Protein AF-A0A6H5KEP4-F1 (afdb_monomer_lite)

Radius of gyration: 16.28 Å; chains: 1; bounding box: 42×33×43 Å

pLDDT: mean 74.02, std 19.5, range [38.88, 93.69]

Sequence (76 aa):
MAGDTETSVSGMLFADDIVGMLFADDFVGMSDTPEGLQLQIDAAKKFTDKWRLSANVQKSAVMVCNENKEGQVEHR

Structure (mmCIF, N/CA/C/O backbone):
data_AF-A0A6H5KE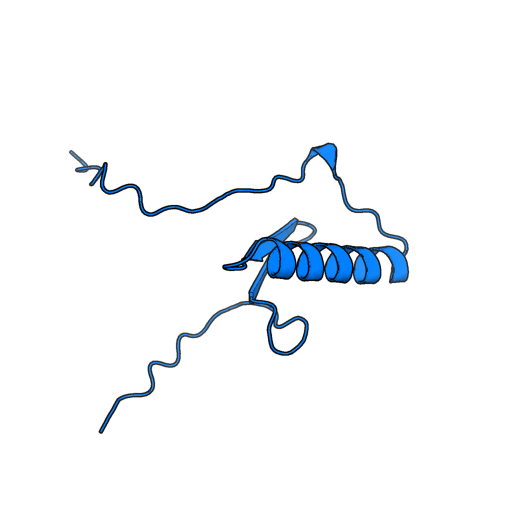P4-F1
#
_entry.id   AF-A0A6H5KEP4-F1
#
loop_
_atom_site.group_PDB
_atom_site.id
_atom_site.type_symbol
_atom_site.label_atom_id
_atom_site.label_alt_id
_atom_site.label_comp_id
_atom_site.label_asym_id
_atom_site.label_entity_id
_atom_site.label_seq_id
_atom_site.pdbx_PDB_ins_code
_atom_site.Cartn_x
_atom_site.Cartn_y
_atom_site.Cartn_z
_atom_site.occupancy
_atom_site.B_iso_or_equiv
_atom_site.auth_seq_id
_atom_site.auth_comp_id
_atom_site.auth_asym_id
_atom_site.auth_atom_id
_atom_site.pdbx_PDB_model_num
ATOM 1 N N . MET A 1 1 ? 0.633 -22.965 33.846 1.00 38.88 1 MET A N 1
ATOM 2 C CA . MET A 1 1 ? 1.303 -23.348 32.589 1.00 38.88 1 MET A CA 1
ATOM 3 C C . MET A 1 1 ? 0.430 -22.818 31.468 1.00 38.88 1 MET A C 1
ATOM 5 O O . MET A 1 1 ? -0.550 -23.463 31.126 1.00 38.88 1 MET A O 1
ATOM 9 N N . ALA A 1 2 ? 0.668 -21.576 31.048 1.00 40.03 2 ALA A N 1
ATOM 10 C CA . ALA A 1 2 ? -0.045 -20.992 29.918 1.00 40.03 2 ALA A CA 1
ATOM 11 C C . ALA A 1 2 ? 0.662 -21.501 28.661 1.00 40.03 2 ALA A C 1
ATOM 13 O O . ALA A 1 2 ? 1.876 -21.362 28.561 1.00 40.03 2 ALA A O 1
ATOM 14 N N . GLY A 1 3 ? -0.070 -22.217 27.811 1.00 41.94 3 GLY A N 1
ATOM 15 C CA . GLY A 1 3 ? 0.460 -22.735 26.560 1.00 41.94 3 GLY A CA 1
ATOM 16 C C . GLY A 1 3 ? 0.634 -21.586 25.583 1.00 41.94 3 GLY A C 1
ATOM 17 O O . GLY A 1 3 ? -0.340 -20.909 25.261 1.00 41.94 3 GLY A O 1
ATOM 18 N N . ASP A 1 4 ? 1.866 -21.382 25.140 1.00 40.25 4 ASP A N 1
ATOM 19 C CA . ASP A 1 4 ? 2.186 -20.522 24.014 1.00 40.25 4 ASP A CA 1
ATOM 20 C C . ASP A 1 4 ? 1.528 -21.129 22.769 1.00 40.25 4 ASP A C 1
ATOM 22 O O . ASP A 1 4 ? 1.982 -22.132 22.217 1.00 40.25 4 ASP A O 1
ATOM 26 N N . THR A 1 5 ? 0.391 -20.577 22.350 1.00 47.91 5 THR A N 1
ATOM 27 C CA . THR A 1 5 ? -0.161 -20.859 21.027 1.00 47.91 5 THR A CA 1
ATOM 28 C C . THR A 1 5 ? 0.719 -20.151 20.007 1.00 47.91 5 THR A C 1
ATOM 30 O O . THR A 1 5 ? 0.500 -18.980 19.693 1.00 47.91 5 THR A O 1
ATOM 33 N N . GLU A 1 6 ? 1.729 -20.863 19.504 1.00 46.81 6 GLU A N 1
ATOM 34 C CA . GLU A 1 6 ? 2.436 -20.507 18.275 1.00 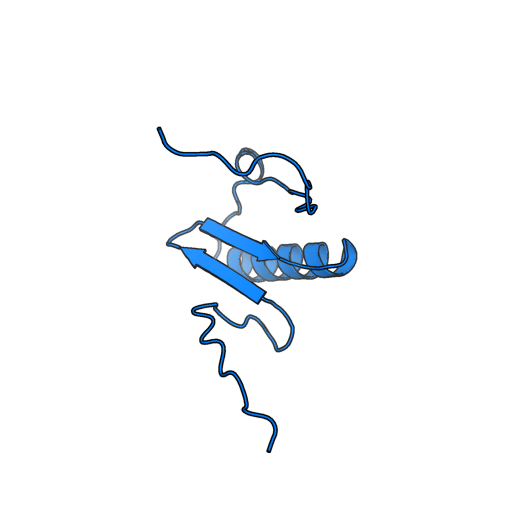46.81 6 GLU A CA 1
ATOM 35 C C . GLU A 1 6 ? 1.424 -20.505 17.127 1.00 46.81 6 GLU A C 1
ATOM 37 O O . GLU A 1 6 ? 1.155 -21.512 16.469 1.00 46.81 6 GLU A O 1
ATOM 42 N N . THR A 1 7 ? 0.811 -19.348 16.904 1.00 44.81 7 THR A N 1
ATOM 43 C CA . THR A 1 7 ? 0.020 -19.112 15.704 1.00 44.81 7 THR A CA 1
ATOM 44 C C . THR A 1 7 ? 1.032 -18.905 14.587 1.00 44.81 7 THR A C 1
ATOM 46 O O . THR A 1 7 ? 1.614 -17.830 14.459 1.00 44.81 7 THR A O 1
ATOM 49 N N . SER A 1 8 ? 1.313 -19.962 13.823 1.00 39.94 8 SER A N 1
ATOM 50 C CA . SER A 1 8 ? 2.136 -19.875 12.618 1.00 39.94 8 SER A CA 1
ATOM 51 C C . SER A 1 8 ? 1.410 -18.994 11.601 1.00 39.94 8 SER A C 1
ATOM 53 O O . SER A 1 8 ? 0.574 -19.453 10.825 1.00 39.94 8 SER A O 1
ATOM 55 N N . VAL A 1 9 ? 1.684 -17.693 11.650 1.00 44.50 9 VAL A N 1
ATOM 56 C CA . VAL A 1 9 ? 1.280 -16.762 10.605 1.00 44.50 9 VAL A CA 1
ATOM 57 C C . VAL A 1 9 ? 2.266 -16.928 9.457 1.00 44.50 9 VAL A C 1
ATOM 59 O O . VAL A 1 9 ? 3.433 -16.556 9.550 1.00 44.50 9 VAL A O 1
ATOM 62 N N . SER A 1 10 ? 1.809 -17.521 8.353 1.00 42.56 10 SER A N 1
ATOM 63 C CA . SER A 1 10 ? 2.517 -17.452 7.071 1.00 42.56 10 SER A CA 1
ATOM 64 C C . SER A 1 10 ? 2.337 -16.035 6.511 1.00 42.56 10 SER A C 1
ATOM 66 O O . SER A 1 10 ? 1.577 -15.797 5.579 1.00 42.56 10 SER A O 1
ATOM 68 N N . GLY A 1 11 ? 2.951 -15.064 7.184 1.00 46.59 11 GLY A N 1
ATOM 69 C CA . GLY A 1 11 ? 2.916 -13.644 6.860 1.00 46.59 11 GLY A CA 1
ATOM 70 C C . GLY A 1 11 ? 4.338 -13.101 6.849 1.00 46.59 11 GLY A C 1
ATOM 71 O O . GLY A 1 11 ? 5.169 -13.476 7.675 1.00 46.59 11 GLY A O 1
ATOM 72 N N . MET A 1 12 ? 4.647 -12.256 5.873 1.00 48.25 12 MET A N 1
ATOM 73 C CA . MET A 1 12 ? 5.971 -11.657 5.742 1.00 48.25 12 MET A CA 1
ATOM 74 C C . MET A 1 12 ? 6.058 -10.460 6.698 1.00 48.25 12 MET A C 1
ATOM 76 O O . MET A 1 12 ? 5.342 -9.482 6.510 1.00 48.25 12 MET A O 1
ATOM 80 N N . LEU A 1 13 ? 6.909 -10.540 7.728 1.00 44.78 13 LEU A N 1
ATOM 81 C CA . LEU A 1 13 ? 7.139 -9.440 8.673 1.00 44.78 13 LEU A CA 1
ATOM 82 C C . LEU A 1 13 ? 7.954 -8.333 7.984 1.00 44.78 13 LEU A C 1
ATOM 84 O O . LEU A 1 13 ? 9.153 -8.491 7.738 1.00 44.78 13 LEU A O 1
ATOM 88 N N . PHE A 1 14 ? 7.316 -7.210 7.655 1.00 47.94 14 PHE A N 1
ATOM 89 C CA . PHE A 1 14 ? 7.998 -6.016 7.146 1.00 47.94 14 PHE A CA 1
ATOM 90 C C . PHE A 1 14 ? 8.293 -5.057 8.298 1.00 47.94 14 PHE A C 1
ATOM 92 O O . PHE A 1 14 ? 7.505 -4.164 8.557 1.00 47.94 14 PHE A O 1
ATOM 99 N N . ALA A 1 15 ? 9.437 -5.214 8.970 1.00 44.44 15 ALA A N 1
ATOM 100 C CA . ALA A 1 15 ? 9.713 -4.539 10.248 1.00 44.44 15 ALA A CA 1
ATOM 101 C C . ALA A 1 15 ? 8.708 -4.952 11.346 1.00 44.44 15 ALA A C 1
ATOM 103 O O . ALA A 1 15 ? 7.600 -5.391 11.051 1.00 44.44 15 ALA A O 1
ATOM 104 N N . ASP A 1 16 ? 9.130 -4.887 12.605 1.00 55.06 16 ASP A N 1
ATOM 105 C CA . ASP A 1 16 ? 8.549 -5.605 13.752 1.00 55.06 16 ASP A CA 1
ATOM 106 C C . ASP A 1 16 ? 7.020 -5.492 13.992 1.00 55.06 16 ASP A C 1
ATOM 108 O O . ASP A 1 16 ? 6.494 -6.290 14.759 1.00 55.06 16 ASP A O 1
ATOM 112 N N . ASP A 1 17 ? 6.286 -4.612 13.296 1.00 57.94 17 ASP A N 1
ATOM 113 C CA . ASP A 1 17 ? 4.852 -4.347 13.517 1.00 57.94 17 ASP A CA 1
ATOM 114 C C . ASP A 1 17 ? 3.954 -4.439 12.259 1.00 57.94 17 ASP A C 1
ATOM 116 O O . ASP A 1 17 ? 2.782 -4.054 12.301 1.00 57.94 17 ASP A O 1
ATOM 120 N N . ILE A 1 18 ? 4.456 -4.922 11.113 1.00 63.16 18 ILE A N 1
ATOM 121 C CA . ILE A 1 18 ? 3.623 -5.074 9.903 1.00 63.16 18 ILE A CA 1
ATOM 122 C C . ILE A 1 18 ? 3.161 -6.524 9.751 1.00 63.16 18 ILE A C 1
ATOM 124 O O . ILE A 1 18 ? 3.925 -7.396 9.333 1.00 63.16 18 ILE A O 1
ATOM 128 N N . VAL A 1 19 ? 1.877 -6.761 10.035 1.00 72.69 19 VAL A N 1
ATOM 129 C CA . VAL A 1 19 ? 1.188 -8.022 9.735 1.00 72.69 19 VAL A CA 1
ATOM 130 C C . VAL A 1 19 ? 0.516 -7.901 8.370 1.00 72.69 19 VAL A C 1
ATOM 132 O O . VAL A 1 19 ? -0.382 -7.082 8.168 1.00 72.69 19 VAL A O 1
ATOM 135 N N . GLY A 1 20 ? 0.944 -8.731 7.419 1.00 77.19 20 GLY A N 1
ATOM 136 C CA . GLY A 1 20 ? 0.396 -8.720 6.069 1.00 77.19 20 GLY A CA 1
ATOM 137 C C . GLY A 1 20 ? 0.622 -10.017 5.304 1.00 77.19 20 GLY A C 1
ATOM 138 O O . GLY A 1 20 ? 1.466 -10.846 5.657 1.00 77.19 20 GLY A O 1
ATOM 139 N N . MET A 1 21 ? -0.156 -10.181 4.238 1.00 84.88 21 MET A N 1
ATOM 140 C CA . MET A 1 21 ? -0.044 -11.285 3.291 1.00 84.88 21 MET A CA 1
ATOM 141 C C . MET A 1 21 ? 0.487 -10.764 1.959 1.00 84.88 21 MET A C 1
ATOM 143 O O . MET A 1 21 ? 0.099 -9.692 1.492 1.00 84.88 21 MET A O 1
ATOM 147 N N . LEU A 1 22 ? 1.361 -11.550 1.342 1.00 86.81 22 LEU A N 1
ATOM 148 C CA . LEU A 1 22 ? 1.865 -11.307 -0.001 1.00 86.81 22 LEU A CA 1
ATOM 149 C C . LEU A 1 22 ? 1.608 -12.528 -0.864 1.00 86.81 22 LEU A C 1
ATOM 151 O O . LEU A 1 22 ? 1.958 -13.647 -0.482 1.00 86.81 22 LEU A O 1
ATOM 155 N N . PHE A 1 23 ? 1.056 -12.298 -2.046 1.00 86.25 23 PHE A N 1
ATOM 156 C CA . PHE A 1 23 ? 0.910 -13.328 -3.056 1.00 86.25 23 PHE A CA 1
ATOM 157 C C . PHE A 1 23 ? 1.215 -12.739 -4.429 1.00 86.25 23 PHE A C 1
ATOM 159 O O . PHE A 1 23 ? 0.491 -11.878 -4.911 1.00 86.25 23 PHE A O 1
ATOM 166 N N . ALA A 1 24 ? 2.293 -13.212 -5.061 1.00 89.38 24 ALA A N 1
ATOM 167 C CA . ALA A 1 24 ? 2.813 -12.635 -6.302 1.00 89.38 24 ALA A CA 1
ATOM 168 C C . ALA A 1 24 ? 3.018 -11.107 -6.186 1.00 89.38 24 ALA A C 1
ATOM 170 O O . ALA A 1 24 ? 3.866 -10.676 -5.403 1.00 89.38 24 ALA A O 1
ATOM 171 N N . ASP A 1 25 ? 2.287 -10.309 -6.966 1.00 89.06 25 ASP A N 1
ATOM 172 C CA . ASP A 1 25 ? 2.299 -8.843 -6.945 1.00 89.06 25 ASP A CA 1
ATOM 173 C C . ASP A 1 25 ? 1.239 -8.216 -6.022 1.00 89.06 25 ASP A C 1
ATOM 175 O O . ASP A 1 25 ? 1.295 -7.009 -5.770 1.00 89.06 25 ASP A O 1
ATOM 179 N N . ASP A 1 26 ? 0.325 -9.016 -5.470 1.00 89.19 26 ASP A N 1
ATOM 180 C CA . ASP A 1 26 ? -0.715 -8.546 -4.561 1.00 89.19 26 ASP A CA 1
ATOM 181 C C . ASP A 1 26 ? -0.216 -8.499 -3.106 1.00 89.19 26 ASP A C 1
ATOM 183 O O . ASP A 1 26 ? 0.339 -9.463 -2.566 1.00 89.19 26 ASP A O 1
ATOM 187 N N . PHE A 1 27 ? -0.461 -7.360 -2.451 1.00 88.62 27 PHE A N 1
ATOM 188 C CA . PHE A 1 27 ? -0.162 -7.111 -1.041 1.00 88.62 27 PHE A CA 1
ATOM 189 C C . PHE A 1 27 ? -1.430 -6.768 -0.268 1.00 88.62 27 PHE A C 1
ATOM 191 O O . PHE A 1 27 ? -2.206 -5.904 -0.680 1.00 88.62 27 PHE A O 1
ATOM 198 N N . VAL A 1 28 ? -1.594 -7.405 0.890 1.00 90.88 28 VAL A N 1
ATOM 199 C CA . VAL A 1 28 ? -2.662 -7.118 1.848 1.00 90.88 28 VAL A CA 1
ATOM 200 C C . VAL A 1 28 ? -2.030 -6.787 3.195 1.00 90.88 28 VAL A C 1
ATOM 202 O O . VAL A 1 28 ? -1.412 -7.649 3.816 1.00 90.88 28 VAL A O 1
ATOM 205 N N . GLY A 1 29 ? -2.198 -5.543 3.643 1.00 90.44 29 GLY A N 1
ATOM 206 C CA . GLY A 1 29 ? -1.798 -5.077 4.972 1.00 90.44 29 GLY A CA 1
ATOM 207 C C . GLY A 1 29 ? -2.999 -4.953 5.908 1.00 90.44 29 GLY A C 1
ATOM 208 O O . GLY A 1 29 ? -4.090 -4.587 5.467 1.00 90.44 29 GLY A O 1
ATOM 209 N N . MET A 1 30 ? -2.809 -5.269 7.188 1.00 90.06 30 MET A N 1
ATOM 210 C CA . MET A 1 30 ? -3.842 -5.161 8.223 1.00 90.06 30 MET A CA 1
ATOM 211 C C . MET A 1 30 ? -3.328 -4.324 9.391 1.00 90.06 30 MET A C 1
ATOM 213 O O . MET A 1 30 ? -2.191 -4.487 9.832 1.00 90.06 30 MET A O 1
ATOM 217 N N . SER A 1 31 ? -4.165 -3.421 9.899 1.00 88.62 31 SER A N 1
ATOM 218 C CA . SER A 1 31 ? -3.861 -2.615 11.081 1.00 88.62 31 SER A CA 1
ATOM 219 C C . SER A 1 31 ? -5.141 -2.218 11.809 1.00 88.62 31 SER A C 1
ATOM 221 O O . SER A 1 31 ? -6.164 -1.975 11.169 1.00 88.62 31 SER A O 1
ATOM 223 N N . ASP A 1 32 ? -5.061 -2.113 13.135 1.00 88.88 32 ASP A N 1
ATOM 224 C CA . ASP A 1 32 ? -6.171 -1.675 13.989 1.00 88.88 32 ASP A CA 1
ATOM 225 C C . ASP A 1 32 ? -6.400 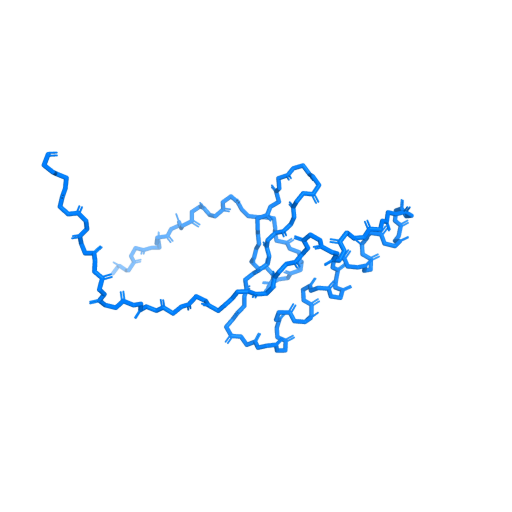-0.157 13.930 1.00 88.88 32 ASP A C 1
ATOM 227 O O . ASP A 1 32 ? -7.446 0.335 14.356 1.00 88.88 32 ASP A O 1
ATOM 231 N N . THR A 1 33 ? -5.429 0.602 13.407 1.00 89.06 33 THR A N 1
ATOM 232 C CA . THR A 1 33 ? -5.512 2.060 13.287 1.00 89.06 33 THR A CA 1
ATOM 233 C C . THR A 1 33 ? -5.315 2.523 11.841 1.00 89.06 33 THR A C 1
ATOM 235 O O . THR A 1 33 ? -4.526 1.933 11.093 1.00 89.06 33 THR A O 1
ATOM 238 N N . PRO A 1 34 ? -5.991 3.608 11.418 1.00 88.88 34 PRO A N 1
ATOM 239 C CA . PRO A 1 34 ? -5.759 4.213 10.107 1.00 88.88 34 PRO A CA 1
ATOM 240 C C . PRO A 1 34 ? -4.300 4.639 9.898 1.00 88.88 34 PRO A C 1
ATOM 242 O O . PRO A 1 34 ? -3.757 4.483 8.804 1.00 88.88 34 PRO A O 1
ATOM 245 N N . GLU A 1 35 ? -3.648 5.148 10.946 1.00 90.88 35 GLU A N 1
ATOM 246 C CA . GLU A 1 35 ? -2.253 5.590 10.908 1.00 90.88 35 GLU A CA 1
ATOM 247 C C . GLU A 1 35 ? -1.302 4.411 10.684 1.00 90.88 35 GLU A C 1
ATOM 249 O O . GLU A 1 35 ? -0.369 4.508 9.883 1.00 90.88 35 GLU A O 1
ATOM 254 N N . GLY A 1 36 ? -1.563 3.280 11.345 1.00 89.25 36 GLY A N 1
ATOM 255 C CA . GLY A 1 36 ? -0.807 2.051 11.143 1.00 89.25 36 GLY A CA 1
ATOM 256 C C . GLY A 1 36 ? -0.975 1.509 9.724 1.00 89.25 36 GLY A C 1
ATOM 257 O O . GLY A 1 36 ? 0.014 1.146 9.088 1.00 89.25 36 GLY A O 1
ATOM 258 N N . LEU A 1 37 ? -2.193 1.543 9.172 1.00 89.50 37 LEU A N 1
ATOM 259 C CA . LEU A 1 37 ? -2.435 1.140 7.784 1.00 89.50 37 LEU A CA 1
ATOM 260 C C . LEU A 1 37 ? -1.695 2.047 6.786 1.00 89.50 37 LEU A C 1
ATOM 262 O O . LEU A 1 37 ? -1.094 1.554 5.829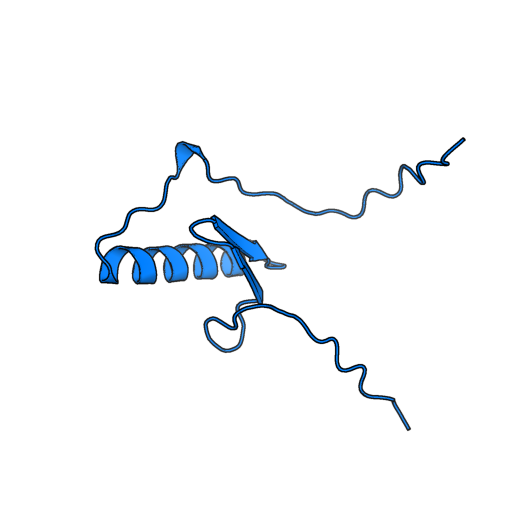 1.00 89.50 37 LEU A O 1
ATOM 266 N N . GLN A 1 38 ? -1.680 3.362 7.017 1.00 90.75 38 GLN A N 1
ATOM 267 C CA . GLN A 1 38 ? -0.958 4.299 6.154 1.00 90.75 38 GLN A CA 1
ATOM 268 C C . GLN A 1 38 ? 0.559 4.066 6.191 1.00 90.75 38 GLN A C 1
ATOM 270 O O . GLN A 1 38 ? 1.200 4.079 5.140 1.00 90.75 38 GLN A O 1
ATOM 275 N N . LEU A 1 39 ? 1.130 3.776 7.366 1.00 90.38 39 LEU A N 1
ATOM 276 C CA . LEU A 1 39 ? 2.546 3.408 7.496 1.00 90.38 39 LEU A CA 1
ATOM 277 C C . LEU A 1 39 ? 2.896 2.172 6.652 1.00 90.38 39 LEU A C 1
ATOM 279 O O . LEU A 1 39 ? 3.948 2.143 6.008 1.00 90.38 39 LEU A O 1
ATOM 283 N N . GLN A 1 40 ? 2.007 1.175 6.604 1.00 88.94 40 GLN A N 1
ATOM 284 C CA . GLN A 1 40 ? 2.192 -0.017 5.769 1.00 88.94 40 GLN A CA 1
ATOM 285 C C . GLN A 1 40 ? 2.132 0.310 4.272 1.00 88.94 40 GLN A C 1
ATOM 287 O O . GLN A 1 40 ? 2.973 -0.163 3.502 1.00 88.94 40 GLN A O 1
ATOM 292 N N . ILE A 1 41 ? 1.184 1.155 3.855 1.00 89.19 41 ILE A N 1
ATOM 293 C CA . ILE A 1 41 ? 1.076 1.628 2.466 1.00 89.19 41 ILE A CA 1
ATOM 294 C C . ILE A 1 41 ? 2.346 2.387 2.054 1.00 89.19 41 ILE A C 1
ATOM 296 O O . ILE A 1 41 ? 2.897 2.140 0.978 1.00 89.19 41 ILE A O 1
ATOM 300 N N . ASP A 1 42 ? 2.852 3.269 2.916 1.00 90.19 42 ASP A N 1
ATOM 301 C CA . ASP A 1 42 ? 4.062 4.051 2.655 1.00 90.19 42 ASP A CA 1
ATOM 302 C C . ASP A 1 42 ? 5.310 3.159 2.570 1.00 90.19 42 ASP A C 1
ATOM 304 O O . ASP A 1 42 ? 6.173 3.366 1.708 1.00 90.19 42 ASP A O 1
ATOM 308 N N . ALA A 1 43 ? 5.397 2.125 3.412 1.00 87.19 43 ALA A N 1
ATOM 309 C CA . ALA A 1 43 ? 6.461 1.128 3.353 1.00 87.19 43 ALA A CA 1
ATOM 310 C C . ALA A 1 43 ? 6.419 0.326 2.039 1.00 87.19 43 ALA A C 1
ATOM 312 O O . ALA A 1 43 ? 7.453 0.187 1.374 1.00 87.19 43 ALA A O 1
ATOM 313 N N . ALA A 1 44 ? 5.236 -0.138 1.622 1.00 87.19 44 ALA A N 1
ATOM 314 C CA . ALA A 1 44 ? 5.042 -0.848 0.356 1.00 87.19 44 ALA A CA 1
ATOM 315 C C . ALA A 1 44 ? 5.389 0.039 -0.851 1.00 87.19 44 ALA A C 1
ATOM 317 O O . ALA A 1 44 ? 6.067 -0.398 -1.789 1.00 87.19 44 ALA A O 1
ATOM 318 N N . LYS A 1 45 ? 5.013 1.320 -0.806 1.00 89.19 45 LYS A N 1
ATOM 319 C CA . LYS A 1 45 ? 5.390 2.308 -1.821 1.00 89.19 45 LYS A CA 1
ATOM 320 C C . LYS A 1 45 ? 6.903 2.508 -1.887 1.00 89.19 45 LYS A C 1
ATOM 322 O O . LYS A 1 45 ? 7.495 2.376 -2.951 1.00 89.19 45 LYS A O 1
ATOM 327 N N . LYS A 1 46 ? 7.561 2.729 -0.748 1.00 89.62 46 LYS A N 1
ATOM 328 C CA . LYS A 1 46 ? 9.024 2.872 -0.688 1.00 89.62 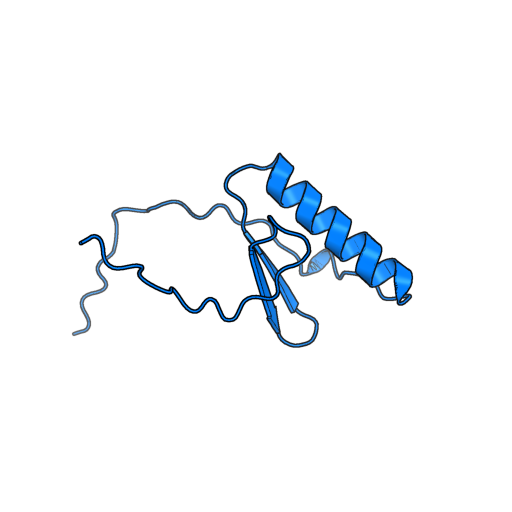46 LYS A CA 1
ATOM 329 C C . LYS A 1 46 ? 9.745 1.631 -1.223 1.00 89.62 46 LYS A C 1
ATOM 331 O O . LYS A 1 46 ? 10.778 1.752 -1.885 1.00 89.62 46 LYS A O 1
ATOM 336 N N . PHE A 1 47 ? 9.221 0.440 -0.929 1.00 86.62 47 PHE A N 1
ATOM 337 C CA . PHE A 1 47 ? 9.764 -0.811 -1.449 1.00 86.62 47 PHE A CA 1
ATOM 338 C C . PHE A 1 47 ? 9.598 -0.903 -2.969 1.00 86.62 47 PHE A C 1
ATOM 340 O O . PHE A 1 47 ? 10.579 -1.144 -3.669 1.00 86.62 47 PHE A O 1
ATOM 347 N N . THR A 1 48 ? 8.397 -0.663 -3.494 1.00 89.81 48 THR A N 1
ATOM 348 C CA . THR A 1 48 ? 8.134 -0.708 -4.942 1.00 89.81 48 THR A CA 1
ATOM 349 C C . THR A 1 48 ? 8.942 0.343 -5.709 1.00 89.81 48 THR A C 1
ATOM 351 O O . THR A 1 48 ? 9.601 -0.011 -6.689 1.00 89.81 48 THR A O 1
ATOM 354 N N . ASP A 1 49 ? 9.032 1.575 -5.202 1.00 90.44 49 ASP A N 1
ATOM 355 C CA . ASP A 1 49 ? 9.841 2.655 -5.783 1.00 90.44 49 ASP A CA 1
ATOM 356 C C . ASP A 1 49 ? 11.328 2.270 -5.885 1.00 90.44 49 ASP A C 1
ATOM 358 O O . ASP A 1 49 ? 11.970 2.499 -6.916 1.00 90.44 49 ASP A O 1
ATOM 362 N N . LYS A 1 50 ? 11.885 1.618 -4.849 1.00 92.44 50 LYS A N 1
ATOM 363 C CA . LYS A 1 50 ? 13.277 1.127 -4.851 1.00 92.44 50 LYS A CA 1
ATOM 364 C C . LYS A 1 50 ? 13.548 0.177 -6.020 1.00 92.44 50 LYS A C 1
ATOM 366 O O . LYS A 1 50 ? 14.642 0.197 -6.586 1.00 92.44 50 LYS A O 1
ATOM 371 N N . TRP A 1 51 ? 12.562 -0.635 -6.385 1.00 91.50 51 TRP A N 1
ATOM 372 C CA . TRP A 1 51 ? 12.653 -1.605 -7.475 1.00 91.50 51 TRP A CA 1
ATOM 373 C C . TRP A 1 51 ? 12.110 -1.075 -8.806 1.00 91.50 51 TRP A C 1
ATOM 375 O O . TRP A 1 51 ? 12.027 -1.837 -9.767 1.00 91.50 51 TRP A O 1
ATOM 385 N N . ARG A 1 52 ? 11.791 0.227 -8.893 1.00 93.69 52 ARG A N 1
ATOM 386 C CA . ARG A 1 52 ? 11.172 0.866 -10.071 1.00 93.69 52 ARG A CA 1
ATOM 387 C C . ARG A 1 52 ? 9.847 0.208 -10.474 1.00 93.69 52 ARG A C 1
ATOM 389 O O . ARG A 1 52 ? 9.497 0.180 -11.652 1.00 93.69 52 ARG A O 1
ATOM 396 N N . LEU A 1 53 ? 9.134 -0.334 -9.492 1.00 91.06 53 LEU A N 1
ATOM 397 C CA . LEU A 1 53 ? 7.782 -0.858 -9.624 1.00 91.06 53 LEU A CA 1
ATOM 398 C C . LEU A 1 53 ? 6.777 0.225 -9.227 1.00 91.06 53 LEU A C 1
ATOM 400 O O . LEU A 1 53 ? 7.123 1.201 -8.567 1.00 91.06 53 LEU A O 1
ATOM 404 N N . SER A 1 54 ? 5.523 0.059 -9.632 1.00 88.38 54 SER A N 1
ATOM 405 C CA . SER A 1 54 ? 4.445 0.998 -9.316 1.00 88.38 54 SER A CA 1
ATOM 406 C C . SER A 1 54 ? 3.240 0.234 -8.791 1.00 88.38 54 SER A C 1
ATOM 408 O O . SER A 1 54 ? 2.804 -0.728 -9.420 1.00 88.38 54 SER A O 1
ATOM 410 N N . ALA A 1 55 ? 2.684 0.668 -7.661 1.00 86.06 55 ALA A N 1
ATOM 411 C CA . ALA A 1 55 ? 1.439 0.109 -7.150 1.00 86.06 55 ALA A CA 1
ATOM 412 C C . ALA A 1 55 ? 0.259 0.511 -8.050 1.00 86.06 55 ALA A C 1
ATOM 414 O O . ALA A 1 55 ? 0.137 1.669 -8.463 1.00 86.06 55 ALA A O 1
ATOM 415 N N . ASN A 1 56 ? -0.637 -0.434 -8.337 1.00 88.50 56 ASN A N 1
ATOM 416 C CA . ASN A 1 56 ? -1.837 -0.160 -9.119 1.00 88.50 56 ASN A CA 1
ATOM 417 C C . ASN A 1 56 ? -2.966 0.376 -8.229 1.00 88.50 56 ASN A C 1
ATOM 419 O O . ASN A 1 56 ? -3.856 -0.366 -7.818 1.00 88.50 56 ASN A O 1
ATOM 423 N N . VAL A 1 57 ? -2.951 1.686 -7.980 1.00 85.31 57 VAL A N 1
ATOM 424 C CA . VAL A 1 57 ? -3.912 2.364 -7.091 1.00 85.31 57 VAL A CA 1
ATOM 425 C C . VAL A 1 57 ? -5.368 2.169 -7.529 1.00 85.31 57 VAL A C 1
ATOM 427 O O . VAL A 1 57 ? -6.249 2.101 -6.684 1.00 85.31 57 VAL A O 1
ATOM 430 N N . GLN A 1 58 ? -5.637 2.028 -8.833 1.00 88.00 58 GLN A N 1
ATOM 431 C CA . GLN A 1 58 ? -7.000 1.802 -9.333 1.00 88.00 58 GLN A CA 1
ATOM 432 C C . GLN A 1 58 ? -7.571 0.440 -8.919 1.00 88.00 58 GLN A C 1
ATOM 434 O O . GLN A 1 58 ? -8.788 0.281 -8.880 1.00 88.00 58 GLN A O 1
ATOM 439 N N . LYS A 1 59 ? -6.701 -0.540 -8.645 1.00 88.06 59 LYS A N 1
ATOM 440 C CA . LYS A 1 59 ? -7.082 -1.878 -8.178 1.00 88.06 59 LYS A CA 1
ATOM 441 C C . LYS A 1 59 ? -6.948 -2.048 -6.664 1.00 88.06 59 LYS A C 1
ATOM 443 O O . LYS A 1 59 ? -7.415 -3.050 -6.134 1.00 88.06 59 LYS A O 1
ATOM 448 N N . SER A 1 60 ? -6.315 -1.103 -5.972 1.00 89.25 60 SER A N 1
ATOM 449 C CA . SER A 1 60 ? -6.168 -1.130 -4.517 1.00 89.25 60 SER A CA 1
ATOM 450 C C . SER A 1 60 ? -7.439 -0.638 -3.824 1.00 89.25 60 SER A C 1
ATOM 452 O O . SER A 1 60 ? -8.085 0.304 -4.282 1.00 89.25 60 SER A O 1
ATOM 454 N N . ALA A 1 61 ? -7.778 -1.243 -2.687 1.00 91.19 61 ALA A N 1
ATOM 455 C CA . ALA A 1 61 ? -8.918 -0.844 -1.870 1.00 91.19 61 ALA A CA 1
ATOM 456 C C . ALA A 1 61 ? -8.554 -0.868 -0.381 1.00 91.19 61 ALA A C 1
ATOM 458 O O . ALA A 1 61 ? -7.792 -1.724 0.063 1.00 91.19 61 ALA A O 1
ATOM 459 N N . VAL A 1 62 ? -9.130 0.062 0.384 1.00 91.31 62 VAL A N 1
ATOM 460 C CA . VAL A 1 62 ? -9.106 0.048 1.852 1.00 91.31 62 VAL A CA 1
ATOM 461 C C . VAL A 1 62 ? -10.425 -0.543 2.334 1.00 91.31 62 VAL A C 1
ATOM 463 O O . VAL A 1 62 ? -11.493 -0.084 1.928 1.00 91.31 62 VAL A O 1
ATOM 466 N N . MET A 1 63 ? -10.351 -1.559 3.192 1.00 89.69 63 MET A N 1
ATOM 467 C CA . MET A 1 63 ? -11.509 -2.240 3.767 1.00 89.69 63 MET A CA 1
ATOM 468 C C . MET A 1 63 ? -11.454 -2.156 5.292 1.00 89.69 63 MET A C 1
ATOM 470 O O . MET A 1 63 ? -10.400 -2.354 5.888 1.00 89.69 63 MET A O 1
ATOM 474 N N . VAL A 1 64 ? -12.601 -1.882 5.916 1.00 87.88 64 VAL A N 1
ATOM 475 C CA . VAL A 1 64 ? -12.769 -1.957 7.372 1.00 87.88 64 VAL A CA 1
ATOM 476 C C . VAL A 1 64 ? -13.420 -3.295 7.700 1.00 87.88 64 VAL A C 1
ATOM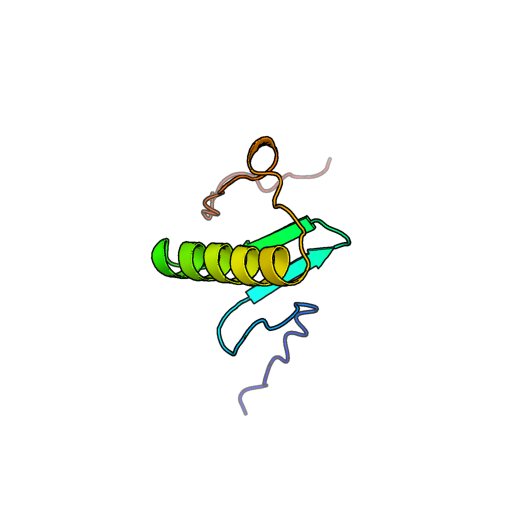 478 O O . VAL A 1 64 ? -14.582 -3.520 7.362 1.00 87.88 64 VAL A O 1
ATOM 481 N N . CYS A 1 65 ? -12.669 -4.184 8.347 1.00 82.62 65 CYS A N 1
ATOM 482 C CA . CYS A 1 65 ? -13.184 -5.454 8.846 1.00 82.62 65 CYS A CA 1
ATOM 483 C C . CYS A 1 65 ? -13.859 -5.216 10.198 1.00 82.62 65 CYS A C 1
ATOM 485 O O . CYS A 1 65 ? -13.184 -4.953 11.188 1.00 82.62 65 CYS A O 1
ATOM 487 N N . ASN A 1 66 ? -15.187 -5.289 10.238 1.00 81.69 66 ASN A N 1
ATOM 488 C CA . ASN A 1 66 ? -15.947 -5.238 11.483 1.00 81.69 66 ASN A CA 1
ATOM 489 C C . ASN A 1 66 ? -16.593 -6.601 11.748 1.00 81.69 66 ASN A C 1
ATOM 491 O O . ASN A 1 66 ? -16.979 -7.301 10.807 1.00 81.69 66 ASN A O 1
ATOM 495 N N . GLU A 1 67 ? -16.742 -6.969 13.017 1.00 71.56 67 GLU A N 1
ATOM 496 C CA . GLU A 1 67 ? -17.522 -8.140 13.407 1.00 71.56 67 GLU A CA 1
ATOM 497 C C . GLU A 1 67 ? -19.010 -7.860 13.153 1.00 71.56 67 GLU A C 1
ATOM 499 O O . GLU A 1 67 ? -19.738 -7.371 14.019 1.00 71.56 67 GLU A O 1
ATOM 504 N N . ASN A 1 68 ? -19.502 -8.180 11.958 1.00 63.78 68 ASN A N 1
ATOM 505 C CA . ASN A 1 68 ? -20.942 -8.274 11.758 1.00 63.78 68 ASN A CA 1
ATOM 506 C C . ASN A 1 68 ? -21.428 -9.561 12.443 1.00 63.78 68 ASN A C 1
ATOM 508 O O . ASN A 1 68 ? -21.152 -10.664 11.975 1.00 63.78 68 ASN A O 1
ATOM 512 N N . LYS A 1 69 ? -22.184 -9.431 13.541 1.00 59.66 69 LYS A N 1
ATOM 513 C CA . LYS A 1 69 ? -22.915 -10.534 14.201 1.00 59.66 69 LYS A CA 1
ATOM 514 C C . LYS A 1 69 ? -24.097 -11.064 13.370 1.00 59.66 69 LYS A C 1
ATOM 516 O O . LYS A 1 69 ? -25.129 -11.411 13.934 1.00 59.66 69 LYS A O 1
ATOM 521 N N . GLU A 1 70 ? -23.993 -11.138 12.048 1.00 56.66 70 GLU A N 1
ATOM 522 C CA . GLU A 1 70 ? -25.086 -11.636 11.211 1.00 56.66 70 GLU A CA 1
ATOM 523 C C . GLU A 1 70 ? -24.573 -12.561 10.109 1.00 56.66 70 GLU A C 1
ATOM 525 O O . GLU A 1 70 ? -23.835 -12.150 9.218 1.00 56.66 70 GLU A O 1
ATOM 530 N N . GLY A 1 71 ? -25.016 -13.821 10.188 1.00 53.88 71 GLY A N 1
ATOM 531 C CA . GLY A 1 71 ? -24.905 -14.799 9.111 1.00 53.88 71 GLY A CA 1
ATOM 532 C C . GLY A 1 71 ? -24.026 -16.007 9.416 1.00 53.88 71 GLY A C 1
ATOM 533 O O . GLY A 1 71 ? -23.070 -16.263 8.693 1.00 53.88 71 GLY A O 1
ATOM 534 N N . GLN A 1 72 ? -24.385 -16.814 10.424 1.00 47.97 72 GLN A N 1
ATOM 535 C CA . GLN A 1 72 ? -24.114 -18.252 10.325 1.00 47.97 72 GLN A CA 1
ATOM 536 C C . GLN A 1 72 ? -24.819 -18.743 9.056 1.00 47.97 72 GLN A C 1
ATOM 538 O O . GLN A 1 72 ? -26.042 -18.858 9.030 1.00 47.97 72 GLN A O 1
ATOM 543 N N . VAL A 1 73 ? -24.071 -18.942 7.973 1.00 57.44 73 VAL A N 1
ATOM 544 C CA . VAL A 1 73 ? -24.630 -19.510 6.748 1.00 57.44 73 VAL A CA 1
ATOM 545 C C . VAL A 1 73 ? -24.789 -21.006 7.000 1.00 57.44 73 VAL A C 1
ATOM 547 O O . VAL A 1 73 ? -23.826 -21.769 6.942 1.00 57.44 73 VAL A O 1
ATOM 550 N N . GLU A 1 74 ? -25.998 -21.410 7.384 1.00 50.03 74 GLU A N 1
ATOM 551 C CA . GLU A 1 74 ? -26.378 -22.812 7.516 1.00 50.03 74 GLU A CA 1
ATOM 552 C C . GLU A 1 74 ? -26.358 -23.437 6.112 1.00 50.03 74 GLU A C 1
ATOM 554 O O . GLU A 1 74 ? -27.157 -23.087 5.241 1.00 50.03 74 GLU A O 1
ATOM 559 N N . HIS A 1 75 ? -25.396 -24.326 5.863 1.00 45.59 75 HIS A N 1
ATOM 560 C CA . HIS A 1 75 ? -25.367 -25.138 4.652 1.00 45.59 75 HIS A CA 1
ATOM 561 C C . HIS A 1 75 ? -26.477 -26.193 4.745 1.00 45.59 75 HIS A C 1
ATOM 563 O O . HIS A 1 75 ? -26.362 -27.140 5.524 1.00 45.59 75 HIS A O 1
ATOM 569 N N . ARG A 1 76 ? -27.535 -26.028 3.944 1.00 46.44 76 ARG A N 1
ATOM 570 C CA . ARG A 1 76 ? -28.482 -27.099 3.608 1.00 46.44 76 ARG A CA 1
ATOM 571 C C . ARG A 1 76 ? -28.108 -27.748 2.282 1.00 46.44 76 ARG A C 1
ATOM 573 O O . ARG A 1 76 ? -27.724 -26.999 1.357 1.00 46.44 76 ARG A O 1
#

Foldseek 3Di:
DDDPPPPPQPADDPDDPWGWDDDDPDIDTDDPDPVVVVVVVVSVQVVCVVVVHDDPPVPDDDDDDDPDPDDPPDDD

Secondary structure (DSSP, 8-state):
-------------SSTT-EEEEETTEEEEE-SSHHHHHHHHHHHHHHHHHTT----TTT-----------------